Protein AF-A0A2V6QRQ0-F1 (afdb_monomer_lite)

Secondary structure (DSSP, 8-state):
--HHHHHHHHHHHSTT--EEHHHHHHHHT--HHHHHHHHHHHHHT-TTEEEEEE-TTT--EEEEEEEPPB-TTT-PBPPSS---EEETTEEE-HHHHHHHHHHHHHHHHHHHHHHHHHHHHHHHHHHHHH--PPPPPP-

Foldseek 3Di:
DALLVVLVVVQVVDAPAWADLVRSCVVSVHDSVVSVVSLVVVVVPDPQKDWDQAHNVPRHRHTTIHGFAAAPQPRHGADPVGQADQDPNGHHHVVSVVVVVVVVVVVVVVVVVVVVVVVVVVVVVVVVVVPPDPDDDDD

Sequence (139 aa):
MTPAALARQLLLDAPGDALCDPCLALVCGTTLSDMREITTGLLDRGLDFHPTSICTSCRRRVVAIVYRTKCVHCSQPLADDDPGSLVDGERFHFRCWRLLVTDDTIRLSRTMNRRSRELIEQSRRRIRSGRRPPPRPSD

Radius of gyration: 30.23 Å; chains: 1; bounding box: 69×29×95 Å

pLDDT: mean 84.67, std 11.53, range [51.34, 98.12]

Structure (mmCIF, N/CA/C/O backbone):
data_AF-A0A2V6QRQ0-F1
#
_entry.id   AF-A0A2V6QRQ0-F1
#
loop_
_atom_site.group_PDB
_atom_site.id
_atom_site.type_symbol
_atom_site.label_atom_id
_atom_site.label_alt_id
_atom_site.label_comp_id
_atom_site.label_asym_id
_atom_site.label_entity_id
_atom_site.label_seq_id
_atom_site.pdbx_PDB_ins_code
_atom_site.Cartn_x
_atom_site.Cartn_y
_atom_site.Cartn_z
_atom_site.occupancy
_atom_site.B_iso_or_equiv
_atom_site.auth_seq_id
_atom_site.auth_comp_id
_atom_site.auth_asym_id
_atom_site.auth_atom_id
_atom_site.pdbx_PDB_model_num
ATOM 1 N N . MET A 1 1 ? -4.003 -16.337 13.772 1.00 79.81 1 MET A N 1
ATOM 2 C CA . MET A 1 1 ? -3.398 -15.044 13.376 1.00 79.81 1 MET A CA 1
ATOM 3 C C . MET A 1 1 ? -3.897 -13.984 14.346 1.00 79.81 1 MET A C 1
ATOM 5 O O . MET A 1 1 ? -5.074 -14.027 14.673 1.00 79.81 1 MET A O 1
ATOM 9 N N . THR A 1 2 ? -3.030 -13.117 14.876 1.00 94.62 2 THR A N 1
ATOM 10 C CA . THR A 1 2 ? -3.445 -12.072 15.834 1.00 94.62 2 THR A CA 1
ATOM 11 C C . THR A 1 2 ? -4.045 -10.864 15.102 1.00 94.62 2 THR A C 1
ATOM 13 O O . THR A 1 2 ? -3.684 -10.645 13.942 1.00 94.62 2 THR A O 1
ATOM 16 N N . PRO A 1 3 ? -4.895 -10.041 15.750 1.00 94.56 3 PRO A N 1
ATOM 17 C CA . PRO A 1 3 ? -5.411 -8.808 15.148 1.00 94.56 3 PRO A CA 1
ATOM 18 C C . PRO A 1 3 ? -4.299 -7.873 14.658 1.00 94.56 3 PRO A C 1
ATOM 20 O O . PRO A 1 3 ? -4.396 -7.319 13.570 1.00 94.56 3 PRO A O 1
ATOM 23 N N . ALA A 1 4 ? -3.195 -7.776 15.406 1.00 94.06 4 ALA A N 1
ATOM 24 C CA . ALA A 1 4 ? -2.029 -6.987 15.010 1.00 94.06 4 ALA A CA 1
ATOM 25 C C . ALA A 1 4 ? -1.369 -7.502 13.719 1.00 94.06 4 ALA A C 1
ATOM 27 O O . ALA A 1 4 ? -1.023 -6.716 12.839 1.00 94.06 4 ALA A O 1
ATOM 28 N N . ALA A 1 5 ? -1.206 -8.824 13.591 1.00 94.19 5 ALA A N 1
ATOM 29 C CA . ALA A 1 5 ? -0.639 -9.428 12.388 1.00 94.19 5 ALA A CA 1
ATOM 30 C C . ALA A 1 5 ? -1.565 -9.249 11.177 1.00 94.19 5 ALA A C 1
ATOM 32 O O . ALA A 1 5 ? -1.082 -8.932 10.093 1.00 94.19 5 ALA A O 1
ATOM 33 N N . LEU A 1 6 ? -2.879 -9.396 11.370 1.00 96.44 6 LEU A N 1
ATOM 34 C CA . LEU A 1 6 ? -3.871 -9.203 10.315 1.00 96.44 6 LEU A CA 1
ATOM 35 C C . LEU A 1 6 ? -3.947 -7.738 9.860 1.00 96.44 6 LEU A C 1
ATOM 37 O O . LEU A 1 6 ? -3.873 -7.481 8.665 1.00 96.44 6 LEU A O 1
ATOM 41 N N . ALA A 1 7 ? -4.017 -6.780 10.789 1.00 94.75 7 ALA A N 1
ATOM 42 C CA . ALA A 1 7 ? -4.013 -5.352 10.467 1.00 94.75 7 ALA A CA 1
ATOM 43 C C . ALA A 1 7 ? -2.760 -4.960 9.673 1.00 94.75 7 ALA A C 1
ATOM 45 O O . ALA A 1 7 ? -2.849 -4.273 8.657 1.00 94.75 7 ALA A O 1
ATOM 46 N N . ARG A 1 8 ? -1.590 -5.458 10.097 1.00 94.56 8 ARG A N 1
ATOM 47 C CA . ARG A 1 8 ? -0.335 -5.256 9.369 1.00 94.56 8 ARG A CA 1
ATOM 48 C C . ARG A 1 8 ? -0.396 -5.854 7.964 1.00 94.56 8 ARG A C 1
ATOM 50 O O . ARG A 1 8 ? 0.028 -5.193 7.025 1.00 94.56 8 ARG A O 1
ATOM 57 N N . GLN A 1 9 ? -0.897 -7.079 7.821 1.00 94.00 9 GLN A N 1
ATOM 58 C CA . GLN A 1 9 ? -0.994 -7.747 6.525 1.00 94.00 9 GLN A CA 1
ATOM 59 C C . GLN A 1 9 ? -1.927 -6.993 5.568 1.00 94.00 9 GLN A C 1
ATOM 61 O O . GLN A 1 9 ? -1.535 -6.734 4.440 1.00 94.00 9 GLN A O 1
ATOM 66 N N . LEU A 1 10 ? -3.096 -6.545 6.038 1.00 94.06 10 LEU A N 1
ATOM 67 C CA . LEU A 1 10 ? -4.046 -5.769 5.231 1.00 94.06 10 LEU A CA 1
ATOM 68 C C . LEU A 1 10 ? -3.424 -4.493 4.655 1.00 94.06 10 LEU A C 1
ATOM 70 O O . LEU A 1 10 ? -3.640 -4.169 3.493 1.00 94.06 10 LEU A O 1
ATOM 74 N N . LEU A 1 11 ? -2.639 -3.777 5.463 1.00 93.19 11 LEU A N 1
ATOM 75 C CA . LEU A 1 11 ? -1.950 -2.568 5.015 1.00 93.19 11 LEU A CA 1
ATOM 76 C C . LEU A 1 11 ? -0.815 -2.887 4.026 1.00 93.19 11 LEU A C 1
ATOM 78 O O . LEU A 1 11 ? -0.568 -2.110 3.111 1.00 93.19 11 LEU A O 1
ATOM 82 N N . LEU A 1 12 ? -0.130 -4.024 4.190 1.00 90.56 12 LEU A N 1
ATOM 83 C CA . LEU A 1 12 ? 0.930 -4.468 3.276 1.00 90.56 12 LEU A CA 1
ATOM 84 C C . LEU A 1 12 ? 0.400 -4.965 1.930 1.00 90.56 12 LEU A C 1
ATOM 86 O O . LEU A 1 12 ? 1.061 -4.753 0.917 1.00 90.56 12 LEU A O 1
ATOM 90 N N . ASP A 1 13 ? -0.761 -5.619 1.924 1.00 89.81 13 ASP A N 1
ATOM 91 C CA . ASP A 1 13 ? -1.390 -6.157 0.714 1.00 89.81 13 ASP A CA 1
ATOM 92 C C . ASP A 1 13 ? -1.940 -5.043 -0.192 1.00 89.81 13 ASP A C 1
ATOM 94 O O . ASP A 1 13 ? -2.064 -5.236 -1.401 1.00 89.81 13 ASP A O 1
ATOM 98 N N . ALA A 1 14 ? -2.223 -3.863 0.373 1.00 85.81 14 ALA A N 1
ATOM 99 C CA . ALA A 1 14 ? -2.683 -2.686 -0.359 1.00 85.81 14 ALA A CA 1
ATOM 100 C C . ALA A 1 14 ? -1.861 -1.419 -0.017 1.00 85.81 14 ALA A C 1
ATOM 102 O O . ALA A 1 14 ? -2.371 -0.490 0.617 1.00 85.81 14 ALA A O 1
ATOM 103 N N . PRO A 1 15 ? -0.581 -1.332 -0.438 1.00 87.19 15 PRO A N 1
ATOM 104 C CA . PRO A 1 15 ? 0.247 -0.155 -0.192 1.00 87.19 15 PRO A CA 1
ATOM 105 C C . PRO A 1 15 ? -0.370 1.113 -0.792 1.00 87.19 15 PRO A C 1
ATOM 107 O O . PRO A 1 15 ? -0.697 1.155 -1.979 1.00 87.19 15 PRO A O 1
ATOM 110 N N . GLY A 1 16 ? -0.447 2.183 -0.006 1.00 86.00 16 GLY A N 1
ATOM 111 C CA . GLY A 1 16 ? -1.092 3.440 -0.392 1.00 86.00 16 GLY A CA 1
ATOM 112 C C . GLY A 1 16 ? -2.584 3.522 -0.048 1.00 86.00 16 GLY A C 1
ATOM 113 O O . GLY A 1 16 ? -3.113 4.632 0.018 1.00 86.00 16 GLY A O 1
ATOM 114 N N . ASP A 1 17 ? -3.248 2.401 0.252 1.00 90.75 17 ASP A N 1
ATOM 115 C CA . ASP A 1 17 ? -4.618 2.423 0.757 1.00 90.75 17 ASP A CA 1
ATOM 116 C C . ASP A 1 17 ? -4.633 2.644 2.268 1.00 90.75 17 ASP A C 1
ATOM 118 O O . ASP A 1 17 ? -4.103 1.867 3.063 1.00 90.75 17 ASP A O 1
ATOM 122 N N . ALA A 1 18 ? -5.262 3.742 2.673 1.00 93.56 18 ALA A N 1
ATOM 123 C CA . ALA A 1 18 ? -5.321 4.148 4.061 1.00 93.56 18 ALA A CA 1
ATOM 124 C C . ALA A 1 18 ? -6.569 3.606 4.751 1.00 93.56 18 ALA A C 1
ATOM 126 O O . ALA A 1 18 ? -7.684 3.743 4.243 1.00 93.56 18 ALA A O 1
ATOM 127 N N . LEU A 1 19 ? -6.420 3.065 5.957 1.00 96.62 19 LEU A N 1
ATOM 128 C CA . LEU A 1 19 ? -7.534 2.566 6.760 1.00 96.62 19 LEU A CA 1
ATOM 129 C C . LEU A 1 19 ? -7.536 3.222 8.140 1.00 96.62 19 LEU A C 1
ATOM 131 O O . LEU A 1 19 ? -6.499 3.383 8.770 1.00 96.62 19 LEU A O 1
ATOM 135 N N . CYS A 1 20 ? -8.710 3.630 8.618 1.00 97.75 20 CYS A N 1
ATOM 136 C CA . CYS A 1 20 ? -8.860 4.166 9.970 1.00 97.75 20 CYS A CA 1
ATOM 137 C C . CYS A 1 20 ? -9.029 3.052 11.006 1.00 97.75 20 CYS A C 1
ATOM 139 O O . CYS A 1 20 ? -9.526 1.971 10.676 1.00 97.75 20 CYS A O 1
ATOM 141 N N . ASP A 1 21 ? -8.689 3.342 12.267 1.00 97.62 21 ASP A N 1
ATOM 142 C CA . ASP A 1 21 ? -8.777 2.361 13.357 1.00 97.62 21 ASP A CA 1
ATOM 143 C C . ASP A 1 21 ? -10.159 1.691 13.460 1.00 97.62 21 ASP A C 1
ATOM 145 O O . ASP A 1 21 ? -10.193 0.476 13.623 1.00 97.62 21 ASP A O 1
ATOM 149 N N . PRO A 1 22 ? -11.310 2.386 13.301 1.00 98.12 22 PRO A N 1
ATOM 150 C CA . PRO A 1 22 ? -12.613 1.716 13.315 1.00 98.12 22 PRO A CA 1
ATOM 151 C C . PRO A 1 22 ? -12.801 0.684 12.196 1.00 98.12 22 PRO A C 1
ATOM 153 O O . PRO A 1 22 ? -13.365 -0.381 12.434 1.00 98.12 22 PRO A O 1
ATOM 156 N N . CYS A 1 23 ? -12.334 0.979 10.978 1.00 97.88 23 CYS A N 1
ATOM 157 C CA . CYS A 1 23 ? -12.416 0.042 9.856 1.00 97.88 23 CYS A CA 1
ATOM 158 C C . CYS A 1 23 ? -11.496 -1.161 10.080 1.00 97.88 23 CYS A C 1
ATOM 160 O O . CYS A 1 23 ? -11.911 -2.296 9.856 1.00 97.88 23 CYS A O 1
ATOM 162 N N . LEU A 1 24 ? -10.272 -0.922 10.557 1.00 97.19 24 LEU A N 1
ATOM 163 C CA . LEU A 1 24 ? -9.338 -1.993 10.897 1.00 97.19 24 LEU A CA 1
ATOM 164 C C . LEU A 1 24 ? -9.877 -2.859 12.038 1.00 97.19 24 LEU A C 1
ATOM 166 O O . LEU A 1 24 ? -9.836 -4.080 11.929 1.00 97.19 24 LEU A O 1
ATOM 170 N N . ALA A 1 25 ? -10.418 -2.252 13.096 1.00 98.00 25 ALA A N 1
ATOM 171 C CA . ALA A 1 25 ? -11.004 -2.954 14.235 1.00 98.00 25 ALA A CA 1
ATOM 172 C C . ALA A 1 25 ? -12.151 -3.871 13.793 1.00 98.00 25 ALA A C 1
ATOM 174 O O . ALA A 1 25 ? -12.186 -5.039 14.177 1.00 98.00 25 ALA A O 1
ATOM 175 N N . LEU A 1 26 ? -13.031 -3.363 12.921 1.00 97.50 26 LEU A N 1
ATOM 176 C CA . LEU A 1 26 ? -14.135 -4.127 12.346 1.00 97.50 26 LEU A CA 1
ATOM 177 C C . LEU A 1 26 ? -13.639 -5.346 11.557 1.00 97.50 26 LEU A C 1
ATOM 179 O O . LEU A 1 26 ? -14.097 -6.456 11.806 1.00 97.50 26 LEU A O 1
ATOM 183 N N . VAL A 1 27 ? -12.696 -5.155 10.627 1.00 96.25 27 VAL A N 1
ATOM 184 C CA . VAL A 1 27 ? -12.179 -6.248 9.782 1.00 96.25 27 VAL A CA 1
ATOM 185 C C . VAL A 1 27 ? -11.351 -7.248 10.594 1.00 96.25 27 VAL A C 1
ATOM 187 O O . VAL A 1 27 ? -11.417 -8.449 10.349 1.00 96.25 27 VAL A O 1
ATOM 190 N N . CYS A 1 28 ? -10.591 -6.773 11.580 1.00 96.62 28 CYS A N 1
ATOM 191 C CA . CYS A 1 28 ? -9.753 -7.620 12.425 1.00 96.62 28 CYS A CA 1
ATOM 192 C C . CYS A 1 28 ? -10.516 -8.281 13.584 1.00 96.62 28 CYS A C 1
ATOM 194 O O . CYS A 1 28 ? -9.912 -9.058 14.322 1.00 96.62 28 CYS A O 1
ATOM 196 N N . GLY A 1 29 ? -11.807 -7.974 13.762 1.00 96.81 29 GLY A N 1
ATOM 197 C CA . GLY A 1 29 ? -12.645 -8.541 14.820 1.00 96.81 29 GLY A CA 1
ATOM 198 C C . GLY A 1 29 ? -12.178 -8.188 16.236 1.00 96.81 29 GLY A C 1
ATOM 199 O O . GLY A 1 29 ? -12.241 -9.035 17.122 1.00 96.81 29 GLY A O 1
ATOM 200 N N . THR A 1 30 ? -11.679 -6.966 16.450 1.00 97.38 30 THR A N 1
ATOM 201 C CA . THR A 1 30 ? -11.134 -6.503 17.742 1.00 97.38 30 THR A CA 1
ATOM 202 C C . THR A 1 30 ? -11.775 -5.184 18.173 1.00 97.38 30 THR A C 1
ATOM 204 O O . THR A 1 30 ? -12.523 -4.569 17.410 1.00 97.38 30 THR A O 1
ATOM 207 N N . THR A 1 31 ? -11.516 -4.726 19.399 1.00 97.75 31 THR A N 1
ATOM 208 C CA . THR A 1 31 ? -12.058 -3.442 19.860 1.00 97.75 31 THR A CA 1
ATOM 209 C C . THR A 1 31 ? -11.317 -2.249 19.245 1.00 97.75 31 THR A C 1
ATOM 211 O O . THR A 1 31 ? -10.175 -2.352 18.795 1.00 97.75 31 THR A O 1
ATOM 214 N N . LEU A 1 32 ? -11.960 -1.075 19.246 1.00 97.44 32 LEU A N 1
ATOM 215 C CA . LEU A 1 32 ? -11.325 0.168 18.797 1.00 97.44 32 LEU A CA 1
ATOM 216 C C . LEU A 1 32 ? -10.111 0.543 19.661 1.00 97.44 32 LEU A C 1
ATOM 218 O O . LEU A 1 32 ? -9.146 1.095 19.140 1.00 97.44 32 LEU A O 1
ATOM 222 N N . SER A 1 33 ? -10.161 0.260 20.964 1.00 97.69 33 SER A N 1
ATOM 223 C CA . SER A 1 33 ? -9.051 0.531 21.882 1.00 97.69 33 SER A CA 1
ATOM 224 C C . SER A 1 33 ? -7.837 -0.326 21.539 1.00 97.69 33 SER A C 1
ATOM 226 O O . SER A 1 33 ? -6.759 0.227 21.342 1.00 97.69 33 SER A O 1
ATOM 228 N N . ASP A 1 34 ? -8.032 -1.634 21.338 1.00 97.56 34 ASP A N 1
ATOM 229 C CA . ASP A 1 34 ? -6.942 -2.529 20.927 1.00 97.56 34 ASP A CA 1
ATOM 230 C C . ASP A 1 34 ? -6.355 -2.088 19.586 1.00 97.56 34 ASP A C 1
ATOM 232 O O . ASP A 1 34 ? -5.141 -2.068 19.401 1.00 97.56 34 ASP A O 1
ATOM 236 N N . MET A 1 35 ? -7.212 -1.702 18.631 1.00 97.88 35 MET A N 1
ATOM 237 C CA . MET A 1 35 ? -6.733 -1.286 17.317 1.00 97.88 35 MET A CA 1
ATOM 238 C C . MET A 1 35 ? -5.917 0.005 17.380 1.00 97.88 35 MET A C 1
ATOM 240 O O . MET A 1 35 ? -4.918 0.104 16.680 1.00 97.88 35 MET A O 1
ATOM 244 N N . ARG A 1 36 ? -6.277 0.957 18.247 1.00 97.06 36 ARG A N 1
ATOM 245 C CA . ARG A 1 36 ? -5.473 2.170 18.476 1.00 97.06 36 ARG A CA 1
ATOM 246 C C . ARG A 1 36 ? -4.091 1.849 19.033 1.00 97.06 36 ARG A C 1
ATOM 248 O O . ARG A 1 36 ? -3.109 2.454 18.609 1.00 97.06 36 ARG A O 1
ATOM 255 N N . GLU A 1 37 ? -3.993 0.903 19.963 1.00 97.00 37 GLU A N 1
ATOM 256 C CA . GLU A 1 37 ? -2.697 0.447 20.481 1.00 97.00 37 GLU A CA 1
ATOM 257 C C . GLU A 1 37 ? -1.872 -0.238 19.386 1.00 97.00 37 GLU A C 1
ATOM 259 O O . GLU A 1 37 ? -0.679 0.032 19.235 1.00 97.00 37 GLU A O 1
ATOM 264 N N . ILE A 1 38 ? -2.517 -1.076 18.570 1.00 95.81 38 ILE A N 1
ATOM 265 C CA . ILE A 1 38 ? -1.889 -1.741 17.425 1.00 95.81 38 ILE A CA 1
ATOM 266 C C . ILE A 1 38 ? -1.360 -0.711 16.423 1.00 95.81 38 ILE A C 1
ATOM 268 O O . ILE A 1 38 ? -0.195 -0.798 16.037 1.00 95.81 38 ILE A O 1
ATOM 272 N N . THR A 1 39 ? -2.177 0.254 15.993 1.00 95.31 39 THR A N 1
ATOM 273 C CA . THR A 1 39 ? -1.776 1.244 14.982 1.00 95.31 39 THR A CA 1
ATOM 274 C C . THR A 1 39 ? -0.725 2.210 15.511 1.00 95.31 39 THR A C 1
ATOM 276 O O . THR A 1 39 ? 0.224 2.502 14.786 1.00 95.31 39 THR A O 1
ATOM 279 N N . THR A 1 40 ? -0.791 2.600 16.788 1.00 95.12 40 THR A N 1
ATOM 280 C CA . THR A 1 40 ? 0.292 3.342 17.464 1.00 95.12 40 THR A CA 1
ATOM 281 C C . THR A 1 40 ? 1.595 2.542 17.423 1.00 95.12 40 THR A C 1
ATOM 283 O O . THR A 1 40 ? 2.617 3.028 16.945 1.00 95.12 40 THR A O 1
ATOM 286 N N . GLY A 1 41 ? 1.544 1.260 17.793 1.00 94.44 41 GLY A N 1
ATOM 287 C CA . GLY A 1 41 ? 2.709 0.381 17.738 1.00 94.44 41 GLY A CA 1
ATOM 288 C C . GLY A 1 41 ? 3.246 0.122 16.325 1.00 94.44 41 GLY A C 1
ATOM 289 O O . GLY A 1 41 ? 4.412 -0.249 16.192 1.00 94.44 41 GLY A O 1
ATOM 290 N N . LEU A 1 42 ? 2.437 0.281 15.272 1.00 92.31 42 LEU A N 1
ATOM 291 C CA . LEU A 1 42 ? 2.893 0.211 13.878 1.00 92.31 42 LEU A CA 1
ATOM 292 C C . LEU A 1 42 ? 3.613 1.493 13.451 1.00 92.31 42 LEU A C 1
ATOM 294 O O . LEU A 1 42 ? 4.640 1.402 12.781 1.00 92.31 42 LEU A O 1
ATOM 298 N N . LEU A 1 43 ? 3.101 2.654 13.864 1.00 91.75 43 LEU A N 1
ATOM 299 C CA . LEU A 1 43 ? 3.709 3.960 13.602 1.00 91.75 43 LEU A CA 1
ATOM 300 C C . LEU A 1 43 ? 5.069 4.107 14.303 1.00 91.75 43 LEU A C 1
ATOM 302 O O . LEU A 1 43 ? 6.010 4.627 13.711 1.00 91.75 43 LEU A O 1
ATOM 306 N N . ASP A 1 44 ? 5.205 3.579 15.520 1.00 90.44 44 ASP A N 1
ATOM 307 C CA . ASP A 1 44 ? 6.452 3.674 16.293 1.00 90.44 44 ASP A CA 1
ATOM 308 C C . ASP A 1 44 ? 7.578 2.771 15.754 1.00 90.44 44 ASP A C 1
ATOM 310 O O . ASP A 1 44 ? 8.762 3.043 15.958 1.00 90.44 44 ASP A O 1
ATOM 314 N N . ARG A 1 45 ? 7.238 1.669 15.069 1.00 80.44 45 ARG A N 1
ATOM 315 C CA . ARG A 1 45 ? 8.210 0.639 14.648 1.00 80.44 45 ARG A CA 1
ATOM 316 C C . ARG A 1 45 ? 8.929 0.933 13.327 1.00 80.44 45 ARG A C 1
ATOM 318 O O . ARG A 1 45 ? 9.800 0.146 12.953 1.00 80.44 45 ARG A O 1
ATOM 325 N N . GLY A 1 46 ? 8.621 2.023 12.619 1.00 67.12 46 GLY A N 1
ATOM 326 C CA . GLY A 1 46 ? 9.418 2.435 11.459 1.00 67.12 46 GLY A CA 1
ATOM 327 C C . GLY A 1 46 ? 8.759 3.431 10.504 1.00 67.12 46 GLY A C 1
ATOM 328 O O . GLY A 1 46 ? 7.572 3.710 10.576 1.00 67.12 46 GLY A O 1
ATOM 329 N N . LEU A 1 47 ? 9.556 3.916 9.544 1.00 69.06 47 LEU A N 1
ATOM 330 C CA . LEU A 1 47 ? 9.198 4.956 8.557 1.00 69.06 47 LEU A CA 1
ATOM 331 C C . LEU A 1 47 ? 8.253 4.486 7.432 1.00 69.06 47 LEU A C 1
ATOM 333 O O . LEU A 1 47 ? 7.963 5.239 6.502 1.00 69.06 47 LEU A O 1
ATOM 337 N N . ASP A 1 48 ? 7.828 3.226 7.480 1.00 85.69 48 ASP A N 1
ATOM 338 C CA . ASP A 1 48 ? 7.017 2.589 6.444 1.00 85.69 48 ASP A CA 1
ATOM 339 C C . ASP A 1 48 ? 5.512 2.818 6.645 1.00 85.69 48 ASP A C 1
ATOM 341 O O . ASP A 1 48 ? 4.753 2.761 5.679 1.00 85.69 48 ASP A O 1
ATOM 345 N N . PHE A 1 49 ? 5.075 3.064 7.881 1.00 90.50 49 PHE A N 1
ATOM 346 C CA . PHE A 1 49 ? 3.691 3.409 8.191 1.00 90.50 49 PHE A CA 1
ATOM 347 C C . PHE A 1 49 ? 3.599 4.891 8.513 1.00 90.50 49 PHE A C 1
ATOM 349 O O . PHE A 1 49 ? 4.449 5.435 9.214 1.00 90.50 49 PHE A O 1
ATOM 356 N N . HIS A 1 50 ? 2.554 5.547 8.023 1.00 89.69 50 HIS A N 1
ATOM 357 C CA . HIS A 1 50 ? 2.340 6.960 8.300 1.00 89.69 50 HIS A CA 1
ATOM 358 C C . HIS A 1 50 ? 0.851 7.296 8.409 1.00 89.69 50 HIS A C 1
ATOM 360 O O . HIS A 1 50 ? 0.004 6.586 7.853 1.00 89.69 50 HIS A O 1
ATOM 366 N N . PRO A 1 51 ? 0.510 8.361 9.154 1.00 91.81 51 PRO A N 1
ATOM 367 C CA . PRO A 1 51 ? -0.857 8.832 9.243 1.00 91.81 51 PRO A CA 1
ATOM 368 C C . PRO A 1 51 ? -1.257 9.610 7.984 1.00 91.81 51 PRO A C 1
ATOM 370 O O . PRO A 1 51 ? -0.460 10.312 7.365 1.00 91.81 51 PRO A O 1
ATOM 373 N N . THR A 1 52 ? -2.538 9.540 7.652 1.00 91.19 52 THR A N 1
ATOM 374 C CA . THR A 1 52 ? -3.210 10.370 6.652 1.00 91.19 52 THR A CA 1
ATOM 375 C C . THR A 1 52 ? -4.603 10.761 7.149 1.00 91.19 52 THR A C 1
ATOM 377 O O . THR A 1 52 ? -5.023 10.388 8.246 1.00 91.19 52 THR A O 1
ATOM 380 N N . SER A 1 53 ? -5.317 11.567 6.366 1.00 91.50 53 SER A N 1
ATOM 381 C CA . SER A 1 53 ? -6.561 12.225 6.780 1.00 91.50 53 SER A CA 1
ATOM 382 C C . SER A 1 53 ? -7.831 11.666 6.140 1.00 91.50 53 SER A C 1
ATOM 384 O O . SER A 1 53 ? -8.914 12.171 6.430 1.00 91.50 53 SER A O 1
ATOM 386 N N . ILE A 1 54 ? -7.741 10.661 5.263 1.00 94.31 54 ILE A N 1
ATOM 387 C CA . ILE A 1 54 ? -8.900 10.066 4.581 1.00 94.31 54 ILE A CA 1
ATOM 388 C C . ILE A 1 54 ? -8.759 8.544 4.583 1.00 94.31 54 ILE A C 1
ATOM 390 O O . ILE A 1 54 ? -7.731 8.019 4.174 1.00 94.31 54 ILE A O 1
ATOM 394 N N . CYS A 1 55 ? -9.806 7.837 5.009 1.00 96.19 55 CYS A N 1
ATOM 395 C CA . CYS A 1 55 ? -9.871 6.376 4.933 1.00 96.19 55 CYS A CA 1
ATOM 396 C C . CYS A 1 55 ? -10.397 5.924 3.559 1.00 96.19 55 CYS A C 1
ATOM 398 O O . CYS A 1 55 ? -11.485 6.335 3.155 1.00 96.19 55 CYS A O 1
ATOM 400 N N . THR A 1 56 ? -9.682 5.037 2.865 1.00 95.25 56 THR A N 1
ATOM 401 C CA . THR A 1 56 ? -10.081 4.461 1.569 1.00 95.25 56 THR A CA 1
ATOM 402 C C . THR A 1 56 ? -11.382 3.659 1.680 1.00 95.25 56 THR A C 1
ATOM 404 O O . THR A 1 56 ? -12.238 3.751 0.799 1.00 95.25 56 THR A O 1
ATOM 407 N N . SER A 1 57 ? -11.573 2.927 2.785 1.00 96.00 57 SER A N 1
ATOM 408 C CA . SER A 1 57 ? -12.748 2.070 2.996 1.00 96.00 57 SER A CA 1
ATOM 409 C C . SER A 1 57 ? -14.025 2.870 3.278 1.00 96.00 57 SER A C 1
ATOM 411 O O . SER A 1 57 ? -14.991 2.775 2.525 1.00 96.00 57 SER A O 1
ATOM 413 N N . CYS A 1 58 ? -14.049 3.691 4.336 1.00 97.06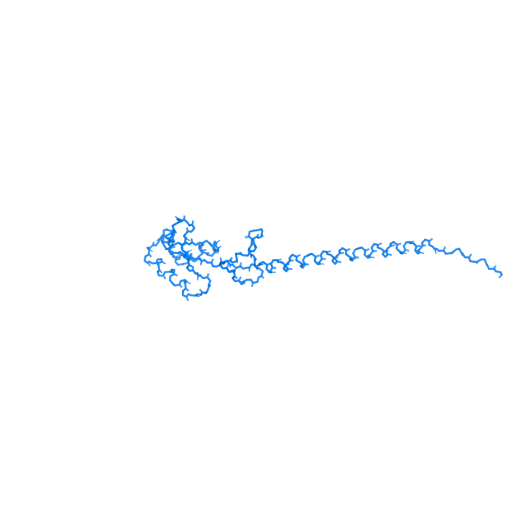 58 CYS A N 1
ATOM 414 C CA . CYS A 1 58 ? -15.265 4.419 4.725 1.00 97.06 58 CYS A CA 1
ATOM 415 C C . CYS A 1 58 ? -15.383 5.823 4.117 1.00 97.06 58 CYS A C 1
ATOM 417 O O . CYS A 1 58 ? -16.389 6.495 4.344 1.00 97.06 58 CYS A O 1
ATOM 419 N N . ARG A 1 59 ? -14.360 6.288 3.385 1.00 96.75 59 ARG A N 1
ATOM 420 C CA . ARG A 1 59 ? -14.279 7.610 2.729 1.00 96.75 59 ARG A CA 1
ATOM 421 C C . ARG A 1 59 ? -14.427 8.821 3.655 1.00 96.75 59 ARG A C 1
ATOM 423 O O . ARG A 1 59 ? -14.504 9.95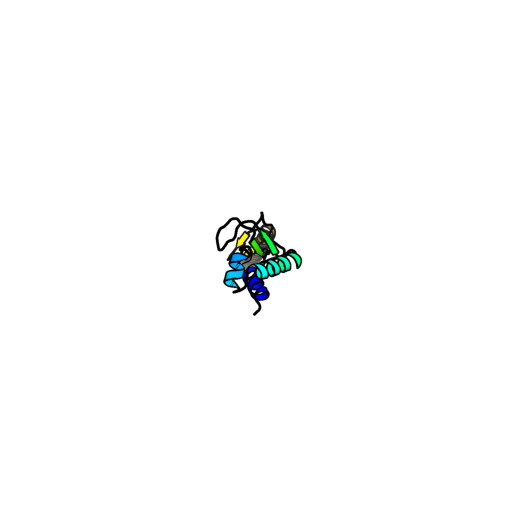2 3.182 1.00 96.75 59 ARG A O 1
ATOM 430 N N . ARG A 1 60 ? -14.443 8.622 4.975 1.00 96.62 60 ARG A N 1
ATOM 431 C CA . ARG A 1 60 ? -14.524 9.709 5.958 1.00 96.62 60 ARG A CA 1
ATOM 432 C C . ARG A 1 60 ? -13.171 10.402 6.103 1.00 96.62 60 ARG A C 1
ATOM 434 O O . ARG A 1 60 ? -12.127 9.752 6.031 1.00 96.62 60 ARG A O 1
ATOM 441 N N . ARG A 1 61 ? -13.212 11.711 6.374 1.00 96.38 61 ARG A N 1
ATOM 442 C CA . ARG A 1 61 ? -12.037 12.493 6.771 1.00 96.38 61 ARG A CA 1
ATOM 443 C C . ARG A 1 61 ? -11.746 12.248 8.253 1.00 96.38 61 ARG A C 1
ATOM 445 O O . ARG A 1 61 ? -12.377 12.847 9.118 1.00 96.38 61 ARG A O 1
ATOM 452 N N . VAL A 1 62 ? -10.847 11.312 8.524 1.00 94.88 62 VAL A N 1
ATOM 453 C CA . VAL A 1 62 ? -10.451 10.838 9.857 1.00 94.88 62 VAL A CA 1
ATOM 454 C C . VAL A 1 62 ? -8.979 10.439 9.824 1.00 94.88 62 VAL A C 1
ATOM 456 O O . VAL A 1 62 ? -8.444 10.185 8.745 1.00 94.88 62 VAL A O 1
ATOM 459 N N . VAL A 1 63 ? -8.338 10.342 10.991 1.00 93.88 63 VAL A N 1
ATOM 460 C CA . VAL A 1 63 ? -6.991 9.764 11.077 1.00 93.88 63 VAL A CA 1
ATOM 461 C C . VAL A 1 63 ? -7.047 8.323 10.573 1.00 93.88 63 VAL A C 1
ATOM 463 O O . VAL A 1 63 ? -7.827 7.503 11.067 1.00 93.88 63 VAL A O 1
ATOM 466 N N . ALA A 1 64 ? -6.254 8.048 9.549 1.00 95.50 64 ALA A N 1
ATOM 467 C CA . ALA A 1 64 ? -6.081 6.737 8.954 1.00 95.50 64 ALA A CA 1
ATOM 468 C C . ALA A 1 64 ? -4.591 6.417 8.869 1.00 95.50 64 ALA A C 1
ATOM 470 O O . ALA A 1 64 ? -3.770 7.323 8.759 1.00 95.50 64 ALA A O 1
ATOM 471 N N . ILE A 1 65 ? -4.248 5.137 8.931 1.00 94.88 65 ILE A N 1
ATOM 472 C CA . ILE A 1 65 ? -2.887 4.640 8.762 1.00 94.88 65 ILE A CA 1
ATOM 473 C C . ILE A 1 65 ? -2.752 4.037 7.368 1.00 94.88 65 ILE A C 1
ATOM 475 O O . ILE A 1 65 ? -3.687 3.420 6.856 1.00 94.88 65 ILE A O 1
ATOM 479 N N . VAL A 1 66 ? -1.594 4.224 6.749 1.00 92.88 66 VAL A N 1
ATOM 480 C CA . VAL A 1 66 ? -1.274 3.682 5.428 1.00 92.88 66 VAL A CA 1
ATOM 481 C C . VAL A 1 66 ? 0.131 3.090 5.439 1.00 92.88 66 VAL A C 1
ATOM 483 O O . VAL A 1 66 ? 1.016 3.593 6.135 1.00 92.88 66 VAL A O 1
ATOM 486 N N . TYR A 1 67 ? 0.324 2.005 4.688 1.00 91.19 67 TYR A N 1
ATOM 487 C CA . TYR A 1 67 ? 1.654 1.494 4.371 1.00 91.19 67 TYR A CA 1
ATOM 488 C C . TYR A 1 67 ? 2.180 2.179 3.113 1.00 91.19 67 TYR A C 1
ATOM 490 O O . TYR A 1 67 ? 1.514 2.195 2.073 1.00 91.19 67 TYR A O 1
ATOM 498 N N . ARG A 1 68 ? 3.380 2.742 3.208 1.00 85.19 68 ARG A N 1
ATOM 499 C CA . ARG A 1 68 ? 3.975 3.560 2.159 1.00 85.19 68 ARG A CA 1
ATOM 500 C C . ARG A 1 68 ? 4.249 2.743 0.909 1.00 85.19 68 ARG A C 1
ATOM 502 O O . ARG A 1 68 ? 4.879 1.685 0.966 1.00 85.19 68 ARG A O 1
ATOM 509 N N . THR A 1 69 ? 3.836 3.255 -0.245 1.00 84.50 69 THR A N 1
ATOM 510 C CA . THR A 1 69 ? 4.165 2.598 -1.506 1.00 84.50 69 THR A CA 1
ATOM 511 C C . THR A 1 69 ? 5.650 2.779 -1.822 1.00 84.50 69 THR A C 1
ATOM 513 O O . THR A 1 69 ? 6.219 3.856 -1.638 1.00 84.50 69 THR A O 1
ATOM 516 N N . LYS A 1 70 ? 6.300 1.714 -2.295 1.00 84.56 70 LYS A N 1
ATOM 517 C CA . LYS A 1 70 ? 7.729 1.700 -2.629 1.00 84.56 70 LYS A CA 1
ATOM 518 C C . LYS A 1 70 ? 7.917 1.563 -4.132 1.00 84.56 70 LYS A C 1
ATOM 520 O O . LYS A 1 70 ? 7.095 0.969 -4.823 1.00 84.56 70 LYS A O 1
ATOM 525 N N . CYS A 1 71 ? 9.014 2.118 -4.628 1.00 86.56 71 CYS A N 1
ATOM 526 C CA . CYS A 1 71 ? 9.444 1.927 -6.002 1.00 86.56 71 CYS A CA 1
ATOM 527 C C . CYS A 1 71 ? 9.951 0.494 -6.185 1.00 86.56 71 CYS A C 1
ATOM 529 O O . CYS A 1 71 ? 10.886 0.089 -5.495 1.00 86.56 71 CYS A O 1
ATOM 531 N N . VAL A 1 72 ? 9.398 -0.250 -7.143 1.00 86.50 72 VAL A N 1
ATOM 532 C CA . VAL A 1 72 ? 9.805 -1.638 -7.424 1.00 86.50 72 VAL A CA 1
ATOM 533 C C . VAL A 1 72 ? 11.279 -1.722 -7.835 1.00 86.50 72 VAL A C 1
ATOM 535 O O . VAL A 1 72 ? 11.985 -2.646 -7.443 1.00 86.50 72 VAL A O 1
ATOM 538 N N . HIS A 1 73 ? 11.792 -0.721 -8.557 1.00 85.81 73 HIS A N 1
ATOM 539 C CA . HIS A 1 73 ? 13.169 -0.743 -9.058 1.00 85.81 73 HIS A CA 1
ATOM 540 C C . HIS A 1 73 ? 14.241 -0.533 -7.977 1.00 85.81 73 HIS A C 1
ATOM 542 O O . HIS A 1 73 ? 15.250 -1.230 -7.974 1.00 85.81 73 HIS A O 1
ATOM 548 N N . CYS A 1 74 ? 14.067 0.442 -7.080 1.00 87.88 74 CYS A N 1
ATOM 549 C CA . CYS A 1 74 ? 15.092 0.787 -6.082 1.00 87.88 74 CYS A CA 1
ATOM 550 C C . CYS A 1 74 ? 14.693 0.435 -4.642 1.00 87.88 74 CYS A C 1
ATOM 552 O O . CYS A 1 74 ? 15.476 0.666 -3.722 1.00 87.88 74 CYS A O 1
ATOM 554 N N . SER A 1 75 ? 13.481 -0.093 -4.437 1.00 84.19 75 SER A N 1
ATOM 555 C CA . SER A 1 75 ? 12.881 -0.419 -3.133 1.00 84.19 75 SER A CA 1
ATOM 556 C C . SER A 1 75 ? 12.754 0.757 -2.153 1.00 84.19 75 SER A C 1
ATOM 558 O O . SER A 1 75 ? 12.355 0.562 -1.006 1.00 84.19 75 SER A O 1
ATOM 560 N N . GLN A 1 76 ? 13.064 1.983 -2.582 1.00 85.00 76 GLN A N 1
ATOM 561 C CA . GLN A 1 76 ? 12.906 3.180 -1.762 1.00 85.00 76 GLN A CA 1
ATOM 562 C C . GLN A 1 76 ? 11.452 3.678 -1.796 1.00 85.00 76 GLN A C 1
ATOM 564 O O . GLN A 1 76 ? 10.773 3.493 -2.814 1.00 85.00 76 GLN A O 1
ATOM 569 N N . PRO A 1 77 ? 10.966 4.326 -0.722 1.00 80.69 77 PRO A N 1
ATOM 570 C CA . PRO A 1 77 ? 9.627 4.901 -0.686 1.00 80.69 77 PRO A CA 1
ATOM 571 C C . PRO A 1 77 ? 9.359 5.902 -1.813 1.00 80.69 77 PRO A C 1
ATOM 573 O O . PRO A 1 77 ? 10.243 6.664 -2.215 1.00 80.69 77 PRO A O 1
ATOM 576 N N . LEU A 1 78 ? 8.123 5.910 -2.304 1.00 81.94 78 LEU A N 1
ATOM 577 C CA . LEU A 1 78 ? 7.594 6.985 -3.139 1.00 81.94 78 LEU A CA 1
ATOM 578 C C . LEU A 1 78 ? 7.187 8.148 -2.231 1.00 81.94 78 LEU A C 1
ATOM 580 O O . LEU A 1 78 ? 6.772 7.928 -1.091 1.00 81.94 78 LEU A O 1
ATOM 584 N N . ALA A 1 79 ? 7.375 9.376 -2.708 1.00 72.06 79 ALA A N 1
ATOM 585 C CA . ALA A 1 79 ? 6.951 10.540 -1.947 1.00 72.06 79 ALA A CA 1
ATOM 586 C C . ALA A 1 79 ? 5.420 10.637 -1.984 1.00 72.06 79 ALA A C 1
ATOM 588 O O . ALA A 1 79 ? 4.783 10.223 -2.951 1.00 72.06 79 ALA A O 1
ATOM 589 N N . ASP A 1 80 ? 4.824 11.174 -0.925 1.00 64.06 80 ASP A N 1
ATOM 590 C CA . ASP A 1 80 ? 3.367 11.255 -0.803 1.00 64.06 80 ASP A CA 1
ATOM 591 C C . ASP A 1 80 ? 2.761 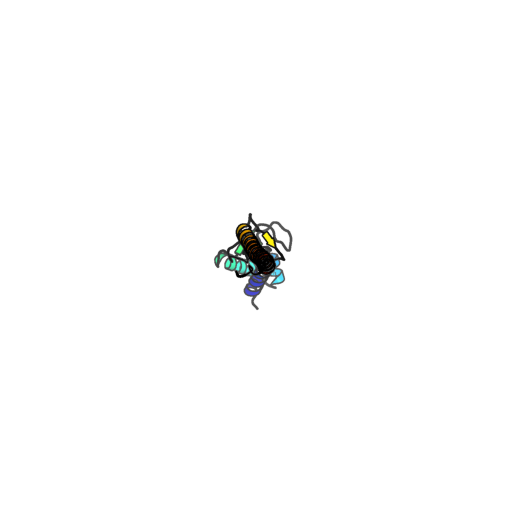12.209 -1.862 1.00 64.06 80 ASP A C 1
ATOM 593 O O . ASP A 1 80 ? 1.608 12.047 -2.258 1.00 64.06 80 ASP A O 1
ATOM 597 N N . ASP A 1 81 ? 3.547 13.177 -2.344 1.00 66.88 81 ASP A N 1
ATOM 598 C CA . ASP A 1 81 ? 3.214 14.154 -3.389 1.00 66.88 81 ASP A CA 1
ATOM 599 C C . ASP A 1 81 ? 3.702 13.761 -4.798 1.00 66.88 81 ASP A C 1
ATOM 601 O O . ASP A 1 81 ? 3.173 14.265 -5.791 1.00 66.88 81 ASP A O 1
ATOM 605 N N . ASP A 1 82 ? 4.656 12.830 -4.899 1.00 68.06 82 ASP A N 1
ATOM 606 C CA . ASP A 1 82 ? 5.094 12.201 -6.150 1.00 68.06 82 ASP A CA 1
ATOM 607 C C . ASP A 1 82 ? 4.816 10.689 -6.100 1.00 68.06 82 ASP A C 1
ATOM 609 O O . ASP A 1 82 ? 5.687 9.891 -5.723 1.00 68.06 82 ASP A O 1
ATOM 613 N N . PRO A 1 83 ? 3.609 10.265 -6.520 1.00 66.56 83 PRO A N 1
ATOM 614 C CA . PRO A 1 83 ? 3.200 8.867 -6.477 1.00 66.56 83 PRO A CA 1
ATOM 615 C C . PRO A 1 83 ? 3.958 7.986 -7.486 1.00 66.56 83 PRO A C 1
ATOM 617 O O . PRO A 1 83 ? 3.671 6.786 -7.584 1.00 66.56 83 PRO A O 1
ATOM 620 N N . GLY A 1 84 ? 4.897 8.562 -8.246 1.00 79.12 84 GLY A N 1
ATOM 621 C CA . GLY A 1 84 ? 5.676 7.875 -9.256 1.00 79.12 84 GLY A CA 1
ATOM 622 C C . GLY A 1 84 ? 4.881 7.529 -10.515 1.00 79.12 84 GLY A C 1
ATOM 623 O O . GLY A 1 84 ? 3.741 7.940 -10.721 1.00 79.12 84 GLY A O 1
ATOM 624 N N . SER A 1 85 ? 5.509 6.751 -11.393 1.00 83.56 85 SER A N 1
ATOM 625 C CA . SER A 1 85 ? 4.880 6.166 -12.578 1.00 83.56 85 SER A CA 1
ATOM 626 C C . SER A 1 85 ? 4.286 4.802 -12.231 1.00 83.56 85 SER A C 1
ATOM 628 O O . SER A 1 85 ? 4.995 3.947 -11.701 1.00 83.56 85 SER A O 1
ATOM 630 N N . LEU A 1 86 ? 3.000 4.606 -12.536 1.00 82.88 86 LEU A N 1
ATOM 631 C CA . LEU A 1 86 ? 2.330 3.307 -12.473 1.00 82.88 86 LEU A CA 1
ATOM 632 C C . LEU A 1 86 ? 2.427 2.641 -13.853 1.00 82.88 86 LEU A C 1
ATOM 634 O O . LEU A 1 86 ? 1.909 3.184 -14.827 1.00 82.88 86 LEU A O 1
ATOM 638 N N . VAL A 1 87 ? 3.094 1.493 -13.935 1.00 81.25 87 VAL A N 1
ATOM 639 C CA . VAL A 1 87 ? 3.311 0.725 -15.170 1.00 81.25 87 VAL A CA 1
ATOM 640 C C . VAL A 1 87 ? 2.943 -0.721 -14.880 1.00 81.25 87 VAL A C 1
ATOM 642 O O . VAL A 1 87 ? 3.475 -1.299 -13.942 1.00 81.25 87 VAL A O 1
ATOM 645 N N . ASP A 1 88 ? 1.993 -1.282 -15.629 1.00 81.56 88 ASP A N 1
ATOM 646 C CA . ASP A 1 88 ? 1.513 -2.665 -15.457 1.00 81.56 88 ASP A CA 1
ATOM 647 C C . ASP A 1 88 ? 1.118 -3.033 -14.008 1.00 81.56 88 ASP A C 1
ATOM 649 O O . ASP A 1 88 ? 1.241 -4.173 -13.573 1.00 81.56 88 ASP A O 1
ATOM 653 N N . GLY A 1 89 ? 0.617 -2.054 -13.243 1.00 75.88 89 GLY A N 1
ATOM 654 C CA . GLY A 1 89 ? 0.229 -2.222 -11.835 1.00 75.88 89 GLY A CA 1
ATOM 655 C C . GLY A 1 89 ? 1.370 -2.036 -10.827 1.00 75.88 89 GLY A C 1
ATOM 656 O O . GLY A 1 89 ? 1.117 -1.954 -9.627 1.00 75.88 89 GLY A O 1
ATOM 657 N N . GLU A 1 90 ? 2.605 -1.884 -11.292 1.00 82.81 90 GLU A N 1
ATOM 658 C CA . GLU A 1 90 ? 3.784 -1.639 -10.468 1.00 82.81 90 GLU A CA 1
ATOM 659 C C . GLU A 1 90 ? 4.126 -0.151 -10.402 1.00 82.81 90 GLU A C 1
ATOM 661 O O . GLU A 1 90 ? 3.965 0.594 -11.372 1.00 82.81 90 GLU A O 1
ATOM 666 N N . ARG A 1 91 ? 4.622 0.307 -9.247 1.00 85.56 91 ARG A N 1
ATOM 667 C CA . ARG A 1 91 ? 5.016 1.707 -9.067 1.00 85.56 91 ARG A CA 1
ATOM 668 C C . ARG A 1 91 ? 6.522 1.903 -9.104 1.00 85.56 91 ARG A C 1
ATOM 670 O O . ARG A 1 91 ? 7.283 1.180 -8.464 1.00 85.56 91 ARG A O 1
ATOM 677 N N . PHE A 1 92 ? 6.942 2.969 -9.773 1.00 88.12 92 PHE A N 1
ATOM 678 C CA . PHE A 1 92 ? 8.338 3.368 -9.917 1.00 88.12 92 PHE A CA 1
ATOM 679 C C . PHE A 1 92 ? 8.504 4.855 -9.635 1.00 88.12 92 PHE A C 1
ATOM 681 O O . PHE A 1 92 ? 7.649 5.648 -10.014 1.00 88.12 92 PHE A O 1
ATOM 688 N N . HIS A 1 93 ? 9.645 5.287 -9.091 1.00 89.75 93 HIS A N 1
ATOM 689 C CA . HIS A 1 93 ? 10.013 6.700 -9.231 1.00 89.75 93 HIS A CA 1
ATOM 690 C C . HIS A 1 93 ? 10.096 7.041 -10.717 1.00 89.75 93 HIS A C 1
ATOM 692 O O . HIS A 1 93 ? 10.627 6.247 -11.499 1.00 89.75 93 HIS A O 1
ATOM 698 N N . PHE A 1 94 ? 9.680 8.250 -11.097 1.00 84.94 94 PHE A N 1
ATOM 699 C CA . PHE A 1 94 ? 9.780 8.706 -12.485 1.00 84.94 94 PHE A CA 1
ATOM 700 C C . PHE A 1 94 ? 11.202 8.535 -13.048 1.00 84.94 94 PHE A C 1
ATOM 702 O O . PHE A 1 94 ? 11.396 8.053 -14.164 1.00 84.94 94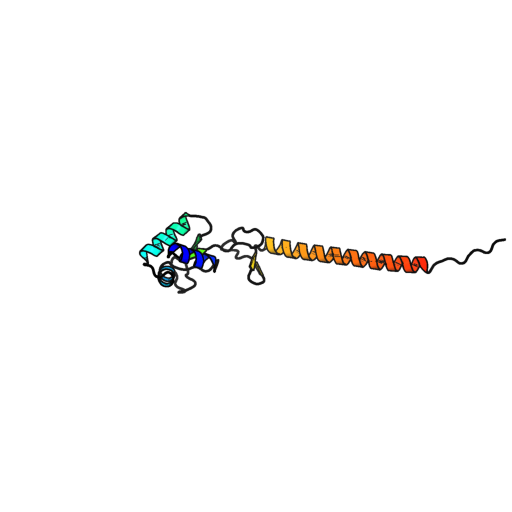 PHE A O 1
ATOM 709 N N . ARG A 1 95 ? 12.227 8.854 -12.243 1.00 86.62 95 ARG A N 1
ATOM 710 C CA . ARG A 1 95 ? 13.636 8.665 -12.619 1.00 86.62 95 ARG A CA 1
ATOM 711 C C . ARG A 1 95 ? 14.002 7.193 -12.819 1.00 86.62 95 ARG A C 1
ATOM 713 O O . ARG A 1 95 ? 14.695 6.884 -13.783 1.00 86.62 95 ARG A O 1
ATOM 720 N N . CYS A 1 96 ? 13.573 6.309 -11.920 1.00 88.44 96 CYS A N 1
ATOM 721 C CA . CYS A 1 96 ? 13.858 4.877 -12.008 1.00 88.44 96 CYS A CA 1
ATOM 722 C C . CYS A 1 96 ? 13.224 4.269 -13.259 1.00 88.44 96 CYS A C 1
ATOM 724 O O . CYS A 1 96 ? 13.901 3.573 -14.009 1.00 88.44 96 CYS A O 1
ATOM 726 N N . TRP A 1 97 ? 11.968 4.621 -13.534 1.00 87.19 97 TRP A N 1
ATOM 727 C CA . TRP A 1 97 ? 11.294 4.209 -14.759 1.00 87.19 97 TRP A CA 1
ATOM 728 C C . TRP A 1 97 ? 12.007 4.730 -16.009 1.00 87.19 97 TRP A C 1
ATOM 730 O O . TRP A 1 97 ? 12.325 3.964 -16.917 1.00 87.19 97 TRP A O 1
ATOM 740 N N . ARG A 1 98 ? 12.352 6.024 -16.037 1.00 85.38 98 ARG A N 1
ATOM 741 C CA . ARG A 1 98 ? 13.058 6.621 -17.177 1.00 85.38 98 ARG A CA 1
ATOM 742 C C . ARG A 1 98 ? 14.392 5.931 -17.455 1.00 85.38 98 ARG A C 1
ATOM 744 O O . ARG A 1 98 ? 14.752 5.775 -18.619 1.00 85.38 98 ARG A O 1
ATOM 751 N N . LEU A 1 99 ? 15.125 5.531 -16.413 1.00 84.94 99 LEU A N 1
ATOM 752 C CA . LEU A 1 99 ? 16.376 4.783 -16.556 1.00 84.94 99 LEU A CA 1
ATOM 753 C C . LEU A 1 99 ? 16.147 3.414 -17.204 1.00 84.94 99 LEU A C 1
ATOM 755 O O . LEU A 1 99 ? 16.859 3.096 -18.152 1.00 84.94 99 LEU A O 1
ATOM 759 N N . LEU A 1 100 ? 15.137 2.661 -16.761 1.00 83.12 100 LEU A N 1
ATOM 760 C CA . LEU A 1 100 ? 14.794 1.350 -17.326 1.00 83.12 100 LEU A CA 1
ATOM 761 C C . LEU A 1 100 ? 14.407 1.443 -18.810 1.00 83.12 100 LEU A C 1
ATOM 763 O O . LEU A 1 100 ? 15.014 0.780 -19.647 1.00 83.12 100 LEU A O 1
ATOM 767 N N . VAL A 1 101 ? 13.490 2.350 -19.162 1.00 82.19 101 VAL A N 1
ATOM 768 C CA . VAL A 1 101 ? 13.064 2.551 -20.563 1.00 82.19 101 VAL A CA 1
ATOM 769 C C . VAL A 1 101 ? 14.225 2.986 -21.455 1.00 82.19 101 VAL A C 1
ATOM 771 O O . VAL A 1 101 ? 14.341 2.566 -22.611 1.00 82.19 101 VAL A O 1
ATOM 774 N N . THR A 1 102 ? 15.092 3.856 -20.935 1.00 78.19 102 THR A N 1
ATOM 775 C CA . THR A 1 102 ? 16.252 4.337 -21.692 1.00 78.19 102 THR A CA 1
ATOM 776 C C . THR A 1 102 ? 17.262 3.212 -21.906 1.00 78.19 102 THR A C 1
ATOM 778 O O . THR A 1 102 ? 17.792 3.096 -23.010 1.00 78.19 102 THR A O 1
ATOM 781 N N . ASP A 1 103 ? 17.510 2.367 -20.901 1.00 73.44 103 ASP A N 1
ATOM 782 C CA . ASP A 1 103 ? 18.415 1.220 -21.037 1.00 73.44 103 ASP A CA 1
ATOM 783 C C . ASP A 1 103 ? 17.900 0.219 -22.081 1.00 73.44 103 ASP A C 1
ATOM 785 O O . ASP A 1 103 ? 18.651 -0.174 -22.980 1.00 73.44 103 ASP A O 1
ATOM 789 N N . ASP A 1 104 ? 16.599 -0.084 -22.065 1.00 72.00 104 ASP A N 1
ATOM 790 C CA . ASP A 1 104 ? 15.958 -0.931 -23.076 1.00 72.00 104 ASP A CA 1
ATOM 791 C C . ASP A 1 104 ? 16.080 -0.334 -24.483 1.00 72.00 104 ASP A C 1
ATOM 793 O O . ASP A 1 104 ? 16.487 -1.012 -25.433 1.00 72.00 104 ASP A O 1
ATOM 797 N N . THR A 1 105 ? 15.827 0.969 -24.623 1.00 70.88 105 THR A N 1
ATOM 798 C CA . THR A 1 105 ? 15.962 1.683 -25.902 1.00 70.88 105 THR A CA 1
ATOM 799 C C . THR A 1 105 ? 17.407 1.653 -26.415 1.00 70.88 105 THR A C 1
ATOM 801 O O . THR A 1 105 ? 17.655 1.403 -27.600 1.00 70.88 105 THR A O 1
ATOM 804 N N . ILE A 1 106 ? 18.392 1.860 -25.534 1.00 67.06 106 ILE A N 1
ATOM 805 C CA . ILE A 1 106 ? 19.819 1.797 -25.879 1.00 67.06 106 ILE A CA 1
ATOM 806 C C . ILE A 1 106 ? 20.210 0.374 -26.289 1.00 67.06 106 ILE A C 1
ATOM 808 O O . ILE A 1 106 ? 20.918 0.195 -27.287 1.00 67.06 106 ILE A O 1
ATOM 812 N N . ARG A 1 107 ? 19.754 -0.649 -25.562 1.00 67.81 107 ARG A N 1
ATOM 813 C CA . ARG A 1 107 ? 20.023 -2.059 -25.876 1.00 67.81 107 ARG A CA 1
ATOM 814 C C . ARG A 1 107 ? 19.442 -2.447 -27.240 1.00 67.81 107 ARG A C 1
ATOM 816 O O . ARG A 1 107 ? 20.150 -3.059 -28.051 1.00 67.81 107 ARG A O 1
ATOM 823 N N . LEU A 1 108 ? 18.206 -2.042 -27.532 1.00 69.38 108 LEU A N 1
ATOM 824 C CA . LEU A 1 108 ? 17.560 -2.254 -28.831 1.00 69.38 108 LEU A CA 1
ATOM 825 C C . LEU A 1 108 ? 18.320 -1.544 -29.957 1.00 69.38 108 LEU A C 1
ATOM 827 O O . LEU A 1 108 ? 18.675 -2.172 -30.958 1.00 69.38 108 LEU A O 1
ATOM 831 N N . SER A 1 109 ? 18.671 -0.270 -29.764 1.00 63.72 109 SER A N 1
ATOM 832 C CA . SER A 1 109 ? 19.454 0.511 -30.730 1.00 63.72 109 SER A CA 1
ATOM 833 C C . SER A 1 109 ? 20.818 -0.125 -31.025 1.00 63.72 109 SER A C 1
ATOM 835 O O . SER A 1 109 ? 21.217 -0.254 -32.186 1.00 63.72 109 SER A O 1
ATOM 837 N N . ARG A 1 110 ? 21.536 -0.605 -30.000 1.00 78.69 110 ARG A N 1
ATOM 838 C CA . ARG A 1 110 ? 22.821 -1.311 -30.168 1.00 78.69 110 ARG A CA 1
ATOM 839 C C . ARG A 1 110 ? 22.666 -2.611 -30.959 1.00 78.69 110 ARG A C 1
ATOM 841 O O . ARG A 1 110 ? 23.500 -2.896 -31.820 1.00 78.69 110 ARG A O 1
ATOM 848 N N . THR A 1 111 ? 21.604 -3.371 -30.698 1.00 78.56 111 THR A N 1
ATOM 849 C CA . THR A 1 111 ? 21.306 -4.629 -31.402 1.00 78.56 111 THR A CA 1
ATOM 850 C C . THR A 1 111 ? 21.004 -4.373 -32.878 1.00 78.56 111 THR A C 1
ATOM 852 O O . THR A 1 111 ? 21.598 -5.001 -33.757 1.00 78.56 111 THR A O 1
ATOM 855 N N . MET A 1 112 ? 20.161 -3.379 -33.165 1.00 65.38 112 MET A N 1
ATOM 856 C CA . MET A 1 112 ? 19.821 -2.971 -34.529 1.00 65.38 112 MET A CA 1
ATOM 857 C C . MET A 1 112 ? 21.032 -2.443 -35.303 1.00 65.38 112 MET A C 1
ATOM 859 O O . MET A 1 112 ? 21.255 -2.832 -36.451 1.00 65.38 112 MET A O 1
ATOM 863 N N . ASN A 1 113 ? 21.866 -1.619 -34.666 1.00 71.06 113 ASN A N 1
ATOM 864 C CA . ASN A 1 113 ? 23.090 -1.104 -35.276 1.00 71.06 113 ASN A CA 1
ATOM 865 C C . ASN A 1 113 ? 24.095 -2.214 -35.603 1.00 71.06 113 ASN A C 1
ATOM 867 O O . ASN A 1 113 ? 24.738 -2.164 -36.653 1.00 71.06 113 ASN A O 1
ATOM 871 N N . ARG A 1 114 ? 24.223 -3.234 -34.743 1.00 79.56 114 ARG A N 1
ATOM 872 C CA . ARG A 1 114 ? 25.086 -4.393 -35.011 1.00 79.56 114 ARG A CA 1
ATOM 873 C C . ARG A 1 114 ? 24.607 -5.160 -36.245 1.00 79.56 114 ARG A C 1
ATOM 875 O O . ARG A 1 114 ? 25.388 -5.355 -37.173 1.00 79.56 114 ARG A O 1
ATOM 882 N N . ARG A 1 115 ? 23.311 -5.481 -36.302 1.00 79.88 115 ARG A N 1
ATOM 883 C CA . ARG A 1 115 ? 22.697 -6.190 -37.434 1.00 79.88 115 ARG A CA 1
ATOM 884 C C . ARG A 1 115 ? 22.807 -5.405 -38.744 1.00 79.88 115 ARG A C 1
ATOM 886 O O . ARG A 1 115 ? 23.124 -5.975 -39.782 1.00 79.88 115 ARG A O 1
ATOM 893 N N . SER A 1 116 ? 22.598 -4.089 -38.699 1.00 80.25 116 SER A N 1
ATOM 894 C CA . SER A 1 116 ? 22.771 -3.213 -39.865 1.00 80.25 116 SER A CA 1
ATOM 895 C C . SER A 1 116 ? 24.212 -3.247 -40.392 1.00 80.25 116 SER A C 1
ATOM 897 O O . SER A 1 116 ? 24.435 -3.446 -41.587 1.00 80.25 116 SER A O 1
ATOM 899 N N . ARG A 1 117 ? 25.210 -3.149 -39.502 1.00 85.62 117 ARG A N 1
ATOM 900 C CA . ARG A 1 117 ? 26.633 -3.230 -39.879 1.00 85.62 117 ARG A CA 1
ATOM 901 C C . ARG A 1 117 ? 26.996 -4.575 -40.508 1.00 85.62 117 ARG A C 1
ATOM 903 O O . ARG A 1 117 ? 27.724 -4.592 -41.498 1.00 85.62 117 ARG A O 1
ATOM 910 N N . GLU A 1 118 ? 26.473 -5.677 -39.979 1.00 87.12 118 GLU A N 1
ATOM 911 C CA . GLU A 1 118 ? 26.680 -7.018 -40.541 1.00 87.12 118 GLU A CA 1
ATOM 912 C C . GLU A 1 118 ? 26.095 -7.142 -41.954 1.00 87.12 118 GLU A C 1
ATOM 914 O O . GLU A 1 118 ? 26.775 -7.626 -42.859 1.00 87.12 118 GLU A O 1
ATOM 919 N N . LEU A 1 119 ? 24.876 -6.641 -42.177 1.00 82.19 119 LEU A N 1
ATOM 920 C CA . LEU A 1 119 ? 24.233 -6.643 -43.496 1.00 82.19 119 LEU A CA 1
ATOM 921 C C . LEU A 1 119 ? 25.001 -5.786 -44.516 1.00 82.19 119 LEU A C 1
ATOM 923 O O . LEU A 1 119 ? 25.203 -6.208 -45.658 1.00 82.19 119 LEU A O 1
ATOM 927 N N . ILE A 1 120 ? 25.485 -4.610 -44.103 1.00 85.00 120 ILE A N 1
ATOM 928 C CA . ILE A 1 120 ? 26.321 -3.741 -44.945 1.00 85.00 120 ILE A CA 1
ATOM 929 C C . ILE A 1 120 ? 27.638 -4.443 -45.303 1.00 85.00 120 ILE A C 1
ATOM 931 O O . ILE A 1 120 ? 28.048 -4.427 -46.465 1.00 85.00 120 ILE A O 1
ATOM 935 N N . GLU A 1 121 ? 28.298 -5.087 -44.339 1.00 88.06 121 GLU A N 1
ATOM 936 C CA . GLU A 1 121 ? 29.556 -5.799 -44.581 1.00 88.06 121 GLU A CA 1
ATOM 937 C C . GLU A 1 121 ? 29.360 -7.016 -45.498 1.00 88.06 121 GLU A C 1
ATOM 939 O O . GLU A 1 121 ? 30.159 -7.235 -46.411 1.00 88.06 121 GLU A O 1
ATOM 944 N N . GLN A 1 122 ? 28.269 -7.768 -45.334 1.00 83.25 122 GLN A N 1
ATOM 945 C CA . GLN A 1 122 ? 27.910 -8.863 -46.240 1.00 83.25 122 GLN A CA 1
ATOM 946 C C . GLN A 1 122 ? 27.667 -8.366 -47.669 1.00 83.25 122 GLN A C 1
ATOM 948 O O . GLN A 1 122 ? 28.182 -8.961 -48.619 1.00 83.25 122 GLN A O 1
ATOM 953 N N . SER A 1 123 ? 26.948 -7.252 -47.836 1.00 75.94 123 SER A N 1
ATOM 954 C CA . SER A 1 123 ? 26.750 -6.619 -49.145 1.00 75.94 123 SER A CA 1
ATOM 955 C C . SER A 1 123 ? 28.088 -6.211 -49.780 1.00 75.94 123 SER A C 1
ATOM 957 O O . SER A 1 123 ? 28.394 -6.595 -50.911 1.00 75.94 123 SER A O 1
ATOM 959 N N . ARG A 1 124 ? 28.966 -5.545 -49.015 1.00 85.38 124 ARG A N 1
ATOM 960 C CA . ARG A 1 124 ? 30.319 -5.171 -49.466 1.00 85.38 124 ARG A CA 1
ATOM 961 C C . ARG A 1 124 ? 31.171 -6.378 -49.851 1.00 85.38 124 ARG A C 1
ATOM 963 O O . ARG A 1 124 ? 31.955 -6.298 -50.795 1.00 85.38 124 ARG A O 1
ATOM 970 N N . ARG A 1 125 ? 31.061 -7.498 -49.132 1.00 81.12 125 ARG A N 1
ATOM 971 C CA . ARG A 1 125 ? 31.758 -8.748 -49.480 1.00 81.12 125 ARG A CA 1
ATOM 972 C C . ARG A 1 125 ? 31.266 -9.315 -50.803 1.00 81.12 125 ARG A C 1
ATOM 974 O O . ARG A 1 125 ? 32.106 -9.619 -51.639 1.00 81.12 125 ARG A O 1
ATOM 981 N N . ARG A 1 126 ? 29.949 -9.361 -51.027 1.00 76.94 126 ARG A N 1
ATOM 982 C CA . ARG A 1 126 ? 29.355 -9.832 -52.292 1.00 76.94 126 ARG A CA 1
ATOM 983 C C . ARG A 1 126 ? 29.802 -8.994 -53.491 1.00 76.94 126 ARG A C 1
ATOM 985 O O . ARG A 1 126 ? 30.189 -9.548 -54.516 1.00 76.94 126 ARG A O 1
ATOM 992 N N . ILE A 1 127 ? 29.823 -7.668 -53.345 1.00 78.12 127 ILE A N 1
ATOM 993 C CA . ILE A 1 127 ? 30.302 -6.750 -54.393 1.00 78.12 127 ILE A CA 1
ATOM 994 C C . ILE A 1 127 ? 31.792 -6.986 -54.691 1.00 78.12 127 ILE A C 1
ATOM 996 O O . ILE A 1 127 ? 32.191 -7.018 -55.854 1.00 78.12 127 ILE A O 1
ATOM 1000 N N . ARG A 1 128 ? 32.618 -7.189 -53.654 1.00 74.06 128 ARG A N 1
ATOM 1001 C CA . ARG A 1 128 ? 34.050 -7.494 -53.816 1.00 74.06 128 ARG A CA 1
ATOM 1002 C C . ARG A 1 128 ? 34.286 -8.858 -54.472 1.00 74.06 128 ARG A C 1
ATOM 1004 O O . ARG A 1 128 ? 35.120 -8.941 -55.365 1.00 74.06 128 ARG A O 1
ATOM 1011 N N . SER A 1 129 ? 33.542 -9.900 -54.097 1.00 70.31 129 SER A N 1
ATOM 1012 C CA . SER A 1 129 ? 33.668 -11.235 -54.703 1.00 70.31 129 SER A CA 1
ATOM 1013 C C . SER A 1 129 ? 33.154 -11.303 -56.143 1.00 70.31 129 SER A C 1
ATOM 1015 O O . SER A 1 129 ? 33.660 -12.099 -56.924 1.00 70.31 129 SER A O 1
ATOM 1017 N N . GLY A 1 130 ? 32.181 -10.462 -56.513 1.00 65.50 130 GLY A N 1
ATOM 1018 C CA . GLY A 1 130 ? 31.704 -10.337 -57.896 1.00 65.50 130 GLY A CA 1
ATOM 1019 C C . GLY A 1 130 ? 32.656 -9.568 -58.822 1.00 65.50 130 GLY A C 1
ATOM 1020 O O . GLY A 1 130 ? 32.546 -9.685 -60.037 1.00 65.50 130 GLY A O 1
ATOM 1021 N N . ARG A 1 131 ? 33.620 -8.812 -58.274 1.00 60.31 131 ARG A N 1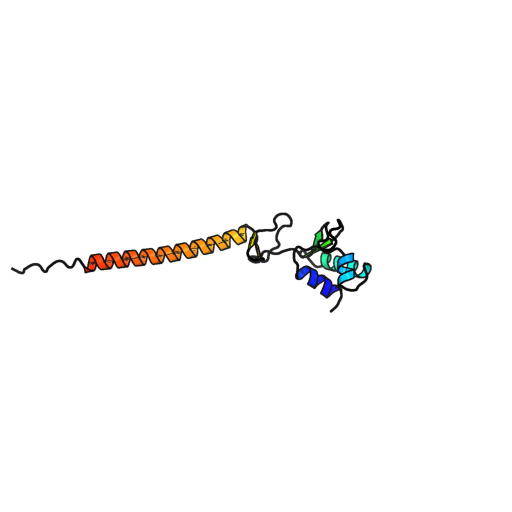
ATOM 1022 C CA . ARG A 1 131 ? 34.659 -8.082 -59.024 1.00 60.31 131 ARG A CA 1
ATOM 1023 C C . ARG A 1 131 ? 35.984 -8.857 -59.079 1.00 60.31 131 ARG A C 1
ATOM 1025 O O . ARG A 1 131 ? 37.031 -8.298 -58.760 1.00 60.31 131 ARG A O 1
ATOM 1032 N N . ARG A 1 132 ? 35.981 -10.135 -59.475 1.00 58.06 132 ARG A N 1
ATOM 1033 C CA . ARG A 1 132 ? 37.245 -10.807 -59.836 1.00 58.06 132 ARG A CA 1
ATOM 1034 C C . ARG A 1 132 ? 37.707 -10.238 -61.189 1.00 58.06 132 ARG A C 1
ATOM 1036 O O . ARG A 1 132 ? 36.975 -10.407 -62.161 1.00 58.06 132 ARG A O 1
ATOM 1043 N N . PRO A 1 133 ? 38.855 -9.540 -61.282 1.00 60.22 133 PRO A N 1
ATOM 1044 C CA . PRO A 1 133 ? 39.341 -9.042 -62.566 1.00 60.22 133 PRO A CA 1
ATOM 1045 C C . PRO A 1 133 ? 39.682 -10.235 -63.472 1.00 60.22 133 PRO A C 1
ATOM 1047 O O . PRO A 1 133 ? 40.183 -11.240 -62.951 1.00 60.22 133 PRO A O 1
ATOM 1050 N N . PRO A 1 134 ? 39.433 -10.164 -64.793 1.00 57.91 134 PRO A N 1
ATOM 1051 C CA . PRO A 1 134 ? 39.884 -11.209 -65.703 1.00 57.91 134 PRO A CA 1
ATOM 1052 C C . PRO A 1 134 ? 41.417 -11.331 -65.631 1.00 57.91 134 PRO A C 1
ATOM 1054 O O . PRO A 1 134 ? 42.099 -10.318 -65.428 1.00 57.91 134 PRO A O 1
ATOM 1057 N N . PRO A 1 135 ? 41.975 -12.552 -65.742 1.00 61.94 135 PRO A N 1
ATOM 1058 C CA . PRO A 1 135 ? 43.419 -12.735 -65.746 1.00 61.94 135 PRO A CA 1
ATOM 1059 C C . PRO A 1 135 ? 44.024 -11.963 -66.922 1.00 61.94 135 PRO A C 1
ATOM 1061 O O . PRO A 1 135 ? 43.493 -11.988 -68.033 1.00 61.94 135 PRO A O 1
ATOM 1064 N N . ARG A 1 136 ? 45.117 -11.241 -66.656 1.00 62.75 136 ARG A N 1
ATOM 1065 C CA . ARG A 1 13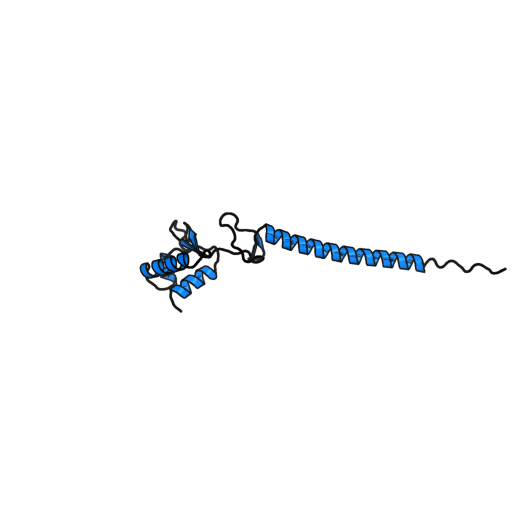6 ? 45.874 -10.549 -67.703 1.00 62.75 136 ARG A CA 1
ATOM 1066 C C . ARG A 1 136 ? 46.521 -11.601 -68.614 1.00 62.75 136 ARG A C 1
ATOM 1068 O O . ARG A 1 136 ? 47.073 -12.559 -68.069 1.00 62.75 136 ARG A O 1
ATOM 1075 N N . PRO A 1 137 ? 46.457 -11.452 -69.948 1.00 51.34 137 PRO A N 1
ATOM 1076 C CA . PRO A 1 137 ? 47.161 -12.351 -70.852 1.00 51.34 137 PRO A CA 1
ATOM 1077 C C . PRO A 1 137 ? 48.672 -12.206 -70.630 1.00 51.34 137 PRO A C 1
ATOM 1079 O O . PRO A 1 137 ? 49.167 -11.101 -70.412 1.00 51.34 137 PRO A O 1
ATOM 1082 N N . SER A 1 138 ? 49.362 -13.342 -70.589 1.00 60.91 138 SER A N 1
ATOM 1083 C CA . SER A 1 138 ? 50.818 -13.430 -70.485 1.00 60.91 138 SER A CA 1
ATOM 1084 C C . SER A 1 138 ? 51.425 -13.260 -71.877 1.00 60.91 138 SER A C 1
ATOM 1086 O O . SER A 1 138 ? 51.003 -13.976 -72.785 1.00 60.91 138 SER A O 1
ATOM 1088 N N . ASP A 1 139 ? 52.366 -12.324 -72.017 1.00 54.97 139 ASP A N 1
ATOM 1089 C CA . ASP A 1 139 ? 53.298 -12.254 -73.153 1.00 54.97 139 ASP A CA 1
ATOM 1090 C C . ASP A 1 139 ? 54.420 -13.292 -72.993 1.00 54.97 139 ASP A C 1
ATOM 1092 O O . ASP A 1 139 ? 54.859 -13.507 -71.833 1.00 54.97 139 ASP A O 1
#